Protein AF-A0A4Q2YMT8-F1 (afdb_monomer)

Structure (mmCIF, N/CA/C/O backbone):
data_AF-A0A4Q2YMT8-F1
#
_entry.id   AF-A0A4Q2YMT8-F1
#
loop_
_atom_site.group_PDB
_atom_site.id
_atom_site.type_symbol
_atom_site.label_atom_id
_atom_site.label_alt_id
_atom_site.label_comp_id
_atom_site.label_asym_id
_atom_site.label_entity_id
_atom_site.label_seq_id
_atom_site.pdbx_PDB_ins_code
_atom_site.Cartn_x
_atom_site.Cartn_y
_atom_site.Cartn_z
_atom_site.occupancy
_atom_site.B_iso_or_equiv
_atom_site.auth_seq_id
_atom_site.auth_comp_id
_atom_site.auth_asym_id
_atom_site.auth_atom_id
_atom_site.pdbx_PDB_model_num
ATOM 1 N N . PHE A 1 1 ? -7.183 21.819 27.529 1.00 68.06 1 PHE A N 1
ATOM 2 C CA . PHE A 1 1 ? -6.274 21.439 26.433 1.00 68.06 1 PHE A CA 1
ATOM 3 C C . PHE A 1 1 ? -7.128 20.734 25.403 1.00 68.06 1 PHE A C 1
ATOM 5 O O . PHE A 1 1 ? -7.821 19.805 25.797 1.00 68.06 1 PHE A O 1
ATOM 12 N N . ASP A 1 2 ? -7.158 21.225 24.166 1.00 67.06 2 ASP A N 1
ATOM 13 C CA . ASP A 1 2 ? -7.984 20.662 23.093 1.00 67.06 2 ASP A CA 1
ATOM 14 C C . ASP A 1 2 ? -7.050 20.061 22.029 1.00 67.06 2 ASP A C 1
ATOM 16 O O . ASP A 1 2 ? -6.427 20.806 21.266 1.00 67.06 2 ASP A O 1
ATOM 20 N N . PRO A 1 3 ? -6.785 18.745 22.079 1.00 81.56 3 PRO A N 1
ATOM 21 C CA . PRO A 1 3 ? -5.793 18.119 21.218 1.00 81.56 3 PRO A CA 1
ATOM 22 C C . PRO A 1 3 ? -6.277 18.043 19.766 1.00 81.56 3 PRO A C 1
ATOM 24 O O . PRO A 1 3 ? -7.334 17.488 19.475 1.00 81.56 3 PRO A O 1
ATOM 27 N N . ILE A 1 4 ? -5.444 18.515 18.837 1.00 82.38 4 ILE A N 1
ATOM 28 C CA . ILE A 1 4 ? -5.650 18.314 17.399 1.00 82.38 4 ILE A CA 1
ATOM 29 C C . ILE A 1 4 ? -5.127 16.922 17.028 1.00 82.38 4 ILE A C 1
ATOM 31 O O . ILE A 1 4 ? -3.952 16.621 17.251 1.00 82.38 4 ILE A O 1
ATOM 35 N N . LYS A 1 5 ? -5.987 16.075 16.452 1.00 80.50 5 LYS A N 1
ATOM 36 C CA . LYS A 1 5 ? -5.570 14.788 15.878 1.00 80.50 5 LYS A CA 1
ATOM 37 C C . LYS A 1 5 ? -4.867 15.026 14.541 1.00 80.50 5 LYS A C 1
ATOM 39 O O . LYS A 1 5 ? -5.353 15.795 13.716 1.00 80.50 5 LYS A O 1
ATOM 44 N N . ILE A 1 6 ? -3.721 14.378 14.348 1.00 86.94 6 ILE A N 1
ATOM 45 C CA . ILE A 1 6 ? -2.928 14.453 13.120 1.00 86.94 6 ILE A CA 1
ATOM 46 C C . ILE A 1 6 ? -2.806 13.043 12.560 1.00 86.94 6 ILE A C 1
ATOM 48 O O . ILE A 1 6 ? -2.225 12.174 13.206 1.00 86.94 6 ILE A O 1
ATOM 52 N N . ASP A 1 7 ? -3.301 12.858 11.341 1.00 89.19 7 ASP A N 1
ATOM 53 C CA . ASP A 1 7 ? -3.118 11.640 10.565 1.00 89.19 7 ASP A CA 1
ATOM 54 C C . ASP A 1 7 ? -2.069 11.851 9.474 1.00 89.19 7 ASP A C 1
ATOM 56 O O . ASP A 1 7 ? -2.013 12.899 8.824 1.00 89.19 7 ASP A O 1
ATOM 60 N N . ARG A 1 8 ? -1.224 10.839 9.263 1.00 88.94 8 ARG A N 1
ATOM 61 C CA . ARG A 1 8 ? -0.158 10.855 8.259 1.00 88.94 8 ARG A CA 1
ATOM 62 C C . ARG A 1 8 ? -0.434 9.822 7.170 1.00 88.94 8 ARG A C 1
ATOM 64 O O . ARG A 1 8 ? -0.773 8.674 7.450 1.00 88.94 8 ARG A O 1
ATOM 71 N N . ILE A 1 9 ? -0.237 10.231 5.918 1.00 89.12 9 ILE A N 1
ATOM 72 C CA . ILE A 1 9 ? -0.205 9.339 4.755 1.00 89.12 9 ILE A CA 1
ATOM 73 C C . ILE A 1 9 ? 1.261 9.213 4.339 1.00 89.12 9 ILE A C 1
ATOM 75 O O . ILE A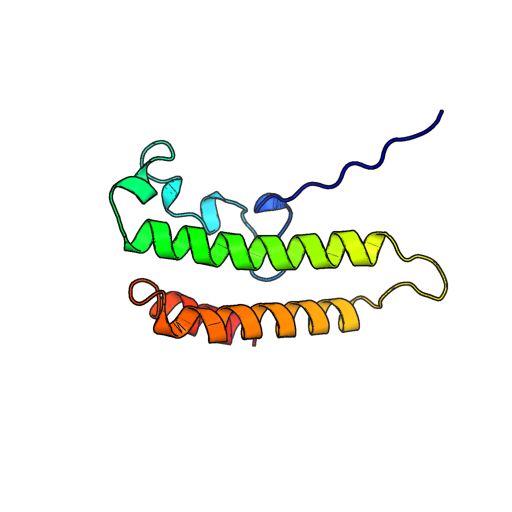 1 9 ? 1.820 10.107 3.706 1.00 89.12 9 ILE A O 1
ATOM 79 N N . SER A 1 10 ? 1.906 8.128 4.763 1.00 86.88 10 SER A N 1
ATOM 80 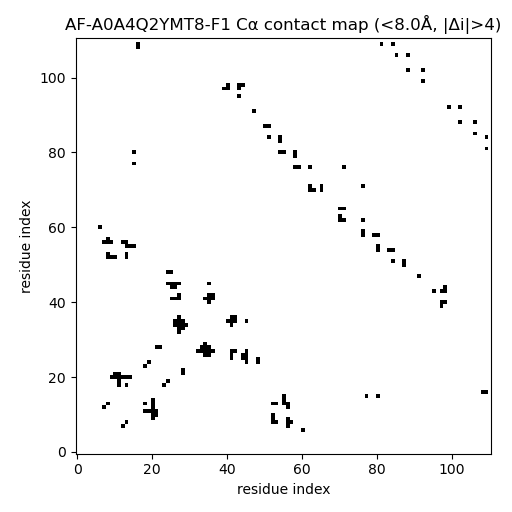C CA . SER A 1 10 ? 3.319 7.847 4.499 1.00 86.88 10 SER A CA 1
ATOM 81 C C . SER A 1 10 ? 3.528 6.349 4.272 1.00 86.88 10 SER A C 1
ATOM 83 O O . SER A 1 10 ? 2.894 5.553 4.968 1.00 86.88 10 SER A O 1
ATOM 85 N N . PRO A 1 11 ? 4.460 5.941 3.387 1.00 85.12 11 PRO A N 1
ATOM 86 C CA . PRO A 1 11 ? 4.875 4.543 3.263 1.00 85.12 11 PRO A CA 1
ATOM 87 C C . PRO A 1 11 ? 5.318 3.919 4.593 1.00 85.12 11 PRO A C 1
ATOM 89 O O . PRO A 1 11 ? 5.145 2.727 4.804 1.00 85.12 11 PRO A O 1
ATOM 92 N N . SER A 1 12 ? 5.873 4.713 5.515 1.00 86.56 12 SER A N 1
ATOM 93 C CA . SER A 1 12 ? 6.291 4.213 6.833 1.00 86.56 12 SER A CA 1
ATOM 94 C C . SER A 1 12 ? 5.122 3.790 7.729 1.00 86.56 12 SER A C 1
ATOM 96 O O . SER A 1 12 ? 5.342 3.046 8.679 1.00 86.56 12 SER A O 1
ATOM 98 N N . ASP A 1 13 ? 3.906 4.256 7.435 1.00 88.12 13 ASP A N 1
ATOM 99 C CA . ASP A 1 13 ? 2.685 3.935 8.183 1.00 88.12 13 ASP A CA 1
ATOM 100 C C . ASP A 1 13 ? 1.789 2.931 7.437 1.00 88.12 13 ASP A C 1
ATOM 102 O O . ASP A 1 13 ? 0.755 2.514 7.957 1.00 88.12 13 ASP A O 1
ATOM 106 N N . ALA A 1 14 ? 2.131 2.588 6.194 1.00 91.94 14 ALA A N 1
ATOM 107 C CA . ALA A 1 14 ? 1.334 1.739 5.316 1.00 91.94 14 ALA A CA 1
ATOM 108 C C . ALA A 1 14 ? 1.929 0.325 5.257 1.00 91.94 14 ALA A C 1
ATOM 110 O O . ALA A 1 14 ? 2.570 -0.064 4.282 1.00 91.94 14 ALA A O 1
ATOM 111 N N . THR A 1 15 ? 1.791 -0.414 6.357 1.00 92.31 15 THR A N 1
ATOM 112 C CA . THR A 1 15 ? 2.494 -1.684 6.588 1.00 92.31 15 THR A CA 1
ATOM 113 C C . THR A 1 15 ? 1.663 -2.928 6.282 1.00 92.31 15 THR A C 1
ATOM 115 O O . THR A 1 15 ? 2.118 -4.038 6.556 1.00 92.31 15 THR A O 1
ATOM 118 N N . ALA A 1 16 ? 0.455 -2.780 5.724 1.00 93.88 16 ALA A N 1
ATOM 119 C CA . ALA A 1 16 ? -0.457 -3.909 5.529 1.00 93.88 16 ALA A CA 1
ATOM 120 C C . ALA A 1 16 ? 0.041 -4.954 4.518 1.00 93.88 16 ALA A C 1
ATOM 122 O O . ALA A 1 16 ? -0.366 -6.111 4.609 1.00 93.88 16 ALA A O 1
ATOM 123 N N . ILE A 1 17 ? 0.890 -4.550 3.567 1.00 93.75 17 ILE A N 1
ATOM 124 C CA . ILE A 1 17 ? 1.489 -5.454 2.576 1.00 93.75 17 ILE A CA 1
ATOM 125 C C . ILE A 1 17 ? 2.930 -5.779 2.975 1.00 93.75 17 ILE A C 1
ATOM 127 O O . ILE A 1 17 ? 3.256 -6.936 3.205 1.00 93.75 17 ILE A O 1
ATOM 131 N N . ARG A 1 18 ? 3.780 -4.755 3.131 1.00 91.12 18 ARG A N 1
ATOM 132 C CA . ARG A 1 18 ? 5.188 -4.911 3.521 1.00 91.12 18 ARG A CA 1
ATOM 133 C C . ARG A 1 18 ? 5.624 -3.856 4.528 1.00 91.12 18 ARG A C 1
ATOM 135 O O . ARG A 1 18 ? 5.071 -2.763 4.595 1.00 91.12 18 ARG A O 1
ATOM 142 N N . THR A 1 19 ? 6.677 -4.168 5.276 1.00 84.81 19 THR A N 1
ATOM 143 C CA . THR A 1 19 ? 7.365 -3.233 6.179 1.00 84.81 19 THR A CA 1
ATOM 144 C C . THR A 1 19 ? 8.680 -2.736 5.557 1.00 84.81 19 THR A C 1
ATOM 146 O O . THR A 1 19 ? 9.130 -3.253 4.537 1.00 84.81 19 THR A O 1
ATOM 149 N N . GLY A 1 20 ? 9.298 -1.700 6.140 1.00 76.19 20 GLY A N 1
ATOM 150 C CA . GLY A 1 20 ? 10.557 -1.109 5.643 1.00 76.19 20 GLY A CA 1
ATOM 151 C C . GLY A 1 20 ? 10.412 0.269 4.981 1.00 76.19 20 GLY A C 1
ATOM 152 O O . GLY A 1 20 ? 11.411 0.894 4.624 1.00 76.19 20 GLY A O 1
ATOM 153 N N . GLY A 1 21 ? 9.181 0.781 4.876 1.00 79.44 21 GLY A N 1
ATOM 154 C CA . GLY A 1 21 ? 8.889 2.135 4.408 1.00 79.44 21 GLY A CA 1
ATOM 155 C C . GLY A 1 21 ? 9.309 2.385 2.957 1.00 79.44 21 GLY A C 1
ATOM 156 O O . GLY A 1 21 ? 9.410 1.466 2.146 1.00 79.44 21 GLY A O 1
ATOM 157 N N . ALA A 1 22 ? 9.563 3.654 2.625 1.00 73.06 22 ALA A N 1
ATOM 158 C CA . ALA A 1 22 ? 9.862 4.081 1.259 1.00 73.06 22 ALA A CA 1
ATOM 159 C C . ALA A 1 22 ? 11.055 3.335 0.639 1.00 73.06 22 ALA A C 1
ATOM 161 O O . ALA A 1 22 ? 10.975 2.929 -0.512 1.00 73.06 22 ALA A O 1
ATOM 162 N N . ALA A 1 23 ? 12.128 3.110 1.401 1.00 71.62 23 ALA A N 1
ATOM 163 C CA . ALA A 1 23 ? 13.346 2.476 0.894 1.00 71.62 23 ALA A CA 1
ATOM 164 C C . ALA A 1 23 ? 13.138 1.023 0.440 1.00 71.62 23 ALA A C 1
ATOM 166 O O . ALA A 1 23 ? 13.871 0.538 -0.414 1.00 71.62 23 ALA A O 1
ATOM 167 N N . ALA A 1 24 ? 12.1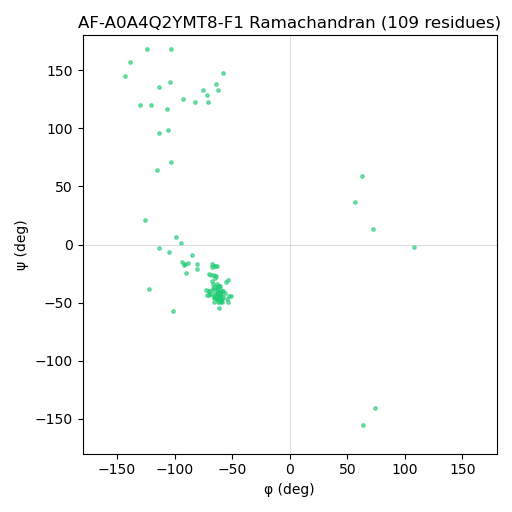50 0.332 1.008 1.00 72.31 24 ALA A N 1
ATOM 168 C CA . ALA A 1 24 ? 11.888 -1.062 0.688 1.00 72.31 24 ALA A CA 1
ATOM 169 C C . ALA A 1 24 ? 10.922 -1.234 -0.507 1.00 72.31 24 ALA A C 1
ATOM 171 O O . ALA A 1 24 ? 10.863 -2.321 -1.077 1.00 72.31 24 ALA A O 1
ATOM 172 N N . MET A 1 25 ? 10.194 -0.180 -0.907 1.00 72.62 25 MET A N 1
ATOM 173 C CA . MET A 1 25 ? 9.142 -0.248 -1.941 1.00 72.62 25 MET A CA 1
ATOM 174 C C . MET A 1 25 ? 9.372 0.687 -3.134 1.00 72.62 25 MET A C 1
ATOM 176 O O . MET A 1 25 ? 9.074 0.340 -4.280 1.00 72.62 25 MET A O 1
ATOM 180 N N . LEU A 1 26 ? 9.886 1.889 -2.874 1.00 70.56 26 LEU A N 1
ATOM 181 C CA . LEU A 1 26 ? 9.988 2.961 -3.857 1.00 70.56 26 LEU A CA 1
ATOM 182 C C . LEU A 1 26 ? 11.348 2.928 -4.543 1.00 70.56 26 LEU A C 1
ATOM 184 O O . LEU A 1 26 ? 12.394 3.012 -3.901 1.00 70.56 26 LEU A O 1
ATOM 188 N N . LYS A 1 27 ? 11.320 2.874 -5.873 1.00 68.44 27 LYS A N 1
ATOM 189 C CA . LYS A 1 27 ? 12.527 2.870 -6.711 1.00 68.44 27 LYS A CA 1
ATOM 190 C C . LYS A 1 27 ? 12.936 4.277 -7.126 1.00 68.44 27 LYS A C 1
ATOM 192 O O . LYS A 1 27 ? 14.091 4.499 -7.467 1.00 68.44 27 LYS A O 1
ATOM 197 N N . GLY A 1 28 ? 12.039 5.260 -7.036 1.00 57.56 28 GLY A N 1
ATOM 198 C CA . GLY A 1 28 ? 12.370 6.666 -7.258 1.00 57.56 28 GLY A CA 1
ATOM 199 C C . GLY A 1 28 ? 13.343 7.258 -6.240 1.00 57.56 28 GLY A C 1
ATOM 200 O O . GLY A 1 28 ? 13.970 8.264 -6.556 1.00 57.56 28 GLY A O 1
ATOM 201 N N . VAL A 1 29 ? 13.512 6.634 -5.065 1.00 56.59 29 VAL A N 1
ATOM 202 C CA . VAL A 1 29 ? 14.504 7.032 -4.046 1.00 56.59 29 VAL A CA 1
ATOM 203 C C . VAL A 1 29 ? 15.936 6.736 -4.515 1.00 56.59 29 VAL A C 1
ATOM 205 O O . VAL A 1 29 ? 16.871 7.439 -4.122 1.00 56.59 29 VAL A O 1
ATOM 208 N N . GLU A 1 30 ? 16.118 5.762 -5.414 1.00 56.88 30 GLU A N 1
ATOM 209 C CA . GLU A 1 30 ? 17.390 5.548 -6.104 1.00 56.88 30 GLU A CA 1
ATOM 210 C C . GLU A 1 30 ? 17.714 6.776 -6.979 1.00 56.88 30 GLU A C 1
ATOM 212 O O . GLU A 1 30 ? 16.836 7.345 -7.628 1.00 56.88 30 GLU A O 1
ATOM 217 N N . PHE A 1 31 ? 18.979 7.214 -6.987 1.00 54.19 31 PHE A N 1
ATOM 218 C CA . PHE A 1 31 ? 19.439 8.469 -7.613 1.00 54.19 31 PHE A CA 1
ATOM 219 C C . PHE A 1 31 ? 18.846 9.761 -7.007 1.00 54.19 31 PHE A C 1
ATOM 221 O O . PHE A 1 31 ? 18.247 10.572 -7.712 1.00 54.19 31 PHE A O 1
ATOM 228 N N . ASN A 1 32 ? 19.057 10.003 -5.707 1.00 55.81 32 ASN A N 1
ATOM 229 C CA . ASN A 1 32 ? 18.709 11.267 -5.029 1.00 55.81 32 ASN A CA 1
ATOM 230 C C . ASN A 1 32 ? 17.224 11.671 -5.148 1.00 55.81 32 ASN A C 1
ATOM 232 O O . ASN A 1 32 ? 16.919 12.857 -5.232 1.00 55.81 32 ASN A O 1
ATOM 236 N N . SER A 1 33 ? 16.294 10.711 -5.125 1.00 58.22 33 SER A N 1
ATOM 237 C CA . SER A 1 33 ? 14.848 10.950 -5.317 1.00 58.22 33 SER A CA 1
ATOM 238 C C . SER A 1 33 ? 14.420 11.297 -6.756 1.00 58.22 33 SER A C 1
ATOM 240 O O . SER A 1 33 ? 13.291 11.741 -6.966 1.00 58.22 33 SER A O 1
ATOM 242 N N . PHE A 1 34 ? 15.293 11.096 -7.756 1.00 59.59 34 PHE A N 1
ATOM 243 C CA . PHE A 1 34 ? 14.997 11.386 -9.166 1.00 59.59 34 PHE A CA 1
ATOM 244 C C . PHE A 1 34 ? 14.938 10.157 -10.084 1.00 59.59 34 PHE A C 1
ATOM 246 O O . PHE A 1 34 ? 14.610 10.310 -11.264 1.00 59.59 34 PHE A O 1
ATOM 253 N N . GLY A 1 35 ? 15.204 8.940 -9.600 1.00 59.00 35 GLY A N 1
ATOM 254 C CA . GLY A 1 35 ? 15.250 7.738 -10.447 1.00 59.00 35 GLY A CA 1
ATOM 255 C C . GLY A 1 35 ? 13.964 7.501 -11.251 1.00 59.00 35 GLY A C 1
ATOM 256 O O . GLY A 1 35 ? 14.007 7.062 -12.403 1.00 59.00 35 GLY A O 1
ATOM 257 N N . ALA A 1 36 ? 12.813 7.882 -10.692 1.00 58.53 36 ALA A N 1
ATOM 258 C CA . ALA A 1 36 ? 11.522 7.789 -11.363 1.00 58.53 36 ALA A CA 1
ATOM 259 C C . ALA A 1 36 ? 11.419 8.696 -12.609 1.00 58.53 36 ALA A C 1
ATOM 261 O O . ALA A 1 36 ? 10.755 8.338 -13.579 1.00 58.53 36 ALA A O 1
ATOM 262 N N . PHE A 1 37 ? 12.119 9.830 -12.692 1.00 62.31 37 PHE A N 1
ATOM 263 C CA . PHE A 1 37 ? 12.082 10.656 -13.910 1.00 62.31 37 PHE A CA 1
ATOM 264 C C . PHE A 1 37 ? 12.753 9.960 -15.102 1.00 62.31 37 PHE A C 1
ATOM 266 O O . PHE A 1 37 ? 12.296 10.096 -16.240 1.00 62.31 37 PHE A O 1
ATOM 273 N N . PHE A 1 38 ? 13.763 9.132 -14.841 1.00 66.75 38 PHE A N 1
ATOM 274 C CA . PHE A 1 38 ? 14.582 8.504 -15.877 1.00 66.75 38 PHE A CA 1
ATOM 275 C C . PHE A 1 38 ? 14.096 7.113 -16.299 1.00 66.75 38 PHE A C 1
ATOM 277 O O . PHE A 1 38 ? 14.477 6.631 -17.363 1.00 66.75 38 PHE A O 1
ATOM 284 N N . SER A 1 39 ? 13.211 6.481 -15.521 1.00 81.62 39 SER A N 1
ATOM 285 C CA . SER A 1 39 ? 12.705 5.136 -15.806 1.00 81.62 39 SER A CA 1
ATOM 286 C C . SER A 1 39 ? 11.184 5.069 -15.734 1.00 81.62 39 SER A C 1
ATOM 288 O O . SER A 1 39 ? 10.575 5.278 -14.685 1.00 81.62 39 SER A O 1
ATOM 290 N N . ARG A 1 40 ? 10.550 4.694 -16.854 1.00 87.62 40 ARG A N 1
ATOM 291 C CA . ARG A 1 40 ? 9.106 4.408 -16.889 1.00 87.62 40 ARG A CA 1
ATOM 292 C C . ARG A 1 40 ? 8.733 3.303 -15.897 1.00 87.62 40 ARG A C 1
ATOM 294 O O . ARG A 1 40 ? 7.723 3.432 -15.221 1.00 87.62 40 ARG A O 1
ATOM 301 N N . ALA A 1 41 ? 9.566 2.269 -15.772 1.00 88.44 41 ALA A N 1
ATOM 302 C CA . ALA A 1 41 ? 9.334 1.186 -14.819 1.00 88.44 41 ALA A CA 1
ATOM 303 C C . ALA A 1 41 ? 9.341 1.684 -13.366 1.00 88.44 41 ALA A C 1
ATOM 305 O O . ALA A 1 41 ? 8.560 1.207 -12.553 1.00 88.44 41 ALA A O 1
ATOM 306 N N . TYR A 1 42 ? 10.185 2.668 -13.043 1.00 88.44 42 TYR A N 1
ATOM 307 C CA . TYR A 1 42 ? 10.239 3.236 -11.694 1.00 88.44 42 TYR A CA 1
ATOM 308 C C . TYR A 1 42 ? 9.017 4.113 -11.410 1.00 88.44 42 TYR A C 1
ATOM 310 O O . TYR A 1 42 ? 8.454 4.010 -10.328 1.00 88.44 42 TYR A O 1
ATOM 318 N N . ARG A 1 43 ? 8.539 4.900 -12.389 1.00 90.25 43 ARG A N 1
ATOM 319 C CA . ARG A 1 43 ? 7.272 5.643 -12.232 1.00 90.25 43 ARG A CA 1
ATOM 320 C C . ARG A 1 43 ? 6.090 4.725 -12.014 1.00 90.25 43 ARG A C 1
ATOM 322 O O . ARG A 1 43 ? 5.289 4.993 -11.133 1.00 90.25 43 ARG A O 1
ATOM 329 N N . GLU A 1 44 ? 5.975 3.674 -12.823 1.00 94.69 44 GLU A N 1
ATOM 330 C CA . GLU A 1 44 ? 4.874 2.719 -12.691 1.00 94.69 44 GLU A CA 1
ATOM 331 C C . GLU A 1 44 ? 4.932 1.995 -11.335 1.00 94.69 44 GLU A C 1
ATOM 333 O O . GLU A 1 44 ? 3.898 1.847 -10.691 1.00 94.69 44 GLU A O 1
ATOM 338 N N . ASN A 1 45 ? 6.130 1.640 -10.850 1.00 94.00 45 ASN A N 1
ATOM 339 C CA . ASN A 1 45 ? 6.319 1.063 -9.514 1.00 94.00 45 ASN A CA 1
ATOM 340 C C . ASN A 1 45 ? 5.864 2.019 -8.403 1.00 94.00 45 ASN A C 1
ATOM 342 O O . ASN A 1 45 ? 5.038 1.662 -7.566 1.00 94.00 45 ASN A O 1
ATOM 346 N N . ASP A 1 46 ? 6.390 3.243 -8.404 1.00 91.50 46 ASP A N 1
ATOM 347 C CA . ASP A 1 46 ? 6.107 4.217 -7.351 1.00 91.50 46 ASP A CA 1
ATOM 348 C C . ASP A 1 46 ? 4.636 4.663 -7.380 1.00 91.50 46 ASP A C 1
ATOM 350 O O . ASP A 1 46 ? 4.034 4.877 -6.329 1.00 91.50 46 ASP A O 1
ATOM 354 N N . TYR A 1 47 ? 4.031 4.748 -8.571 1.00 94.50 47 TYR A N 1
ATOM 355 C CA . TYR A 1 47 ? 2.602 5.007 -8.743 1.00 94.50 47 TYR A CA 1
ATOM 356 C C . TYR A 1 47 ? 1.747 3.896 -8.126 1.00 94.50 47 TYR A C 1
ATOM 358 O O . TYR A 1 47 ? 0.845 4.192 -7.338 1.00 94.50 47 TYR A O 1
ATOM 366 N N . LEU A 1 48 ? 2.053 2.629 -8.432 1.00 96.94 48 LEU A N 1
ATOM 367 C CA . LEU A 1 48 ? 1.326 1.486 -7.884 1.00 96.94 48 LEU A CA 1
ATOM 368 C C . LEU A 1 48 ? 1.396 1.469 -6.351 1.00 96.94 48 LEU A C 1
ATOM 370 O O . LE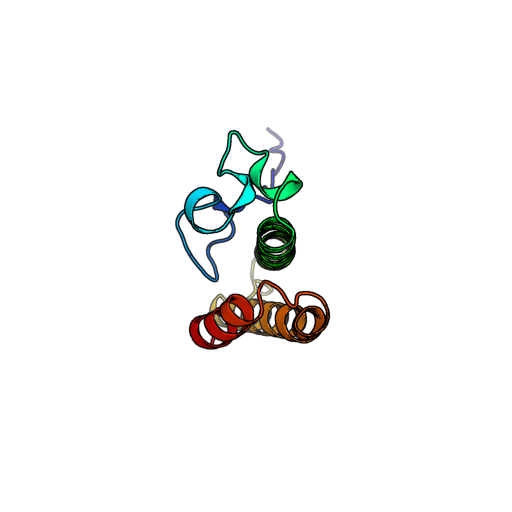U A 1 48 ? 0.361 1.417 -5.684 1.00 96.94 48 LEU A O 1
ATOM 374 N N . TRP A 1 49 ? 2.600 1.603 -5.784 1.00 95.75 49 TRP A N 1
ATOM 375 C CA . TRP A 1 49 ? 2.780 1.693 -4.333 1.00 95.75 49 TRP A CA 1
ATOM 376 C C . TRP A 1 49 ? 2.078 2.905 -3.725 1.00 95.75 49 TRP A C 1
ATOM 378 O O . TRP A 1 49 ? 1.524 2.803 -2.634 1.00 95.75 49 TRP A O 1
ATOM 388 N N . GLY A 1 50 ? 2.045 4.041 -4.425 1.00 95.00 50 GLY A N 1
ATOM 389 C CA . GLY A 1 50 ? 1.286 5.217 -4.009 1.00 95.00 50 GLY A CA 1
ATOM 390 C C . GLY A 1 50 ? -0.207 4.923 -3.845 1.00 95.00 50 GLY A C 1
ATOM 391 O O . GLY A 1 50 ? -0.787 5.284 -2.818 1.00 95.00 50 GLY A O 1
ATOM 392 N N . ARG A 1 51 ? -0.823 4.215 -4.805 1.00 97.62 51 ARG A N 1
ATOM 393 C CA . ARG A 1 51 ? -2.236 3.805 -4.709 1.00 97.62 51 ARG A CA 1
ATOM 394 C C . ARG A 1 51 ? -2.472 2.850 -3.537 1.00 97.62 51 ARG A C 1
ATOM 396 O O . ARG A 1 51 ? -3.401 3.064 -2.761 1.00 97.62 51 ARG A O 1
ATOM 403 N N . LEU A 1 52 ? -1.622 1.834 -3.389 1.00 97.62 52 LEU A N 1
ATOM 404 C CA . LEU A 1 52 ? -1.756 0.814 -2.343 1.00 97.62 52 LEU A CA 1
ATOM 405 C C . LEU A 1 52 ? -1.573 1.403 -0.936 1.00 97.62 52 LEU A C 1
ATOM 407 O O . LEU A 1 52 ? -2.435 1.218 -0.078 1.00 97.62 52 LEU A O 1
ATOM 411 N N . HIS A 1 53 ? -0.508 2.178 -0.710 1.00 96.25 53 HIS A N 1
ATOM 412 C CA . HIS A 1 53 ? -0.278 2.846 0.573 1.00 96.25 53 HIS A CA 1
ATOM 413 C C . HIS A 1 53 ? -1.372 3.870 0.892 1.00 96.25 53 HIS A C 1
ATOM 415 O O . HIS A 1 53 ? -1.779 4.003 2.046 1.00 96.25 53 HIS A O 1
ATOM 421 N N . GLY A 1 54 ? -1.862 4.586 -0.126 1.00 96.25 54 GLY A N 1
ATOM 422 C CA . GLY A 1 54 ? -2.982 5.508 0.021 1.00 96.25 54 GLY A CA 1
ATOM 423 C C . GLY A 1 54 ? -4.241 4.796 0.510 1.00 96.25 54 GLY A C 1
ATOM 424 O O . GLY A 1 54 ? -4.851 5.242 1.478 1.00 96.25 54 GLY A O 1
ATOM 425 N N . ALA A 1 55 ? -4.596 3.664 -0.102 1.00 97.81 55 ALA A N 1
ATOM 426 C CA . ALA A 1 55 ? -5.743 2.864 0.319 1.00 97.81 55 ALA A CA 1
ATOM 427 C C . ALA A 1 55 ? -5.587 2.324 1.747 1.00 97.81 55 ALA A C 1
ATOM 429 O O . ALA A 1 55 ? -6.509 2.467 2.546 1.00 97.81 55 ALA A O 1
ATOM 430 N N . ASP A 1 56 ? -4.415 1.774 2.085 1.00 97.19 56 ASP A N 1
ATOM 431 C CA . ASP A 1 56 ? -4.106 1.283 3.435 1.00 97.19 56 ASP A CA 1
ATOM 432 C C . ASP A 1 56 ? -4.358 2.375 4.487 1.00 97.19 56 ASP A C 1
ATOM 434 O O . ASP A 1 56 ? -5.099 2.193 5.458 1.00 97.19 56 ASP A O 1
ATOM 438 N N . ARG A 1 57 ? -3.811 3.568 4.227 1.00 96.44 57 ARG A N 1
ATOM 439 C CA . ARG A 1 57 ? -3.868 4.688 5.165 1.00 96.44 57 ARG A CA 1
ATOM 440 C C . ARG A 1 57 ? -5.245 5.305 5.276 1.00 96.44 57 ARG A C 1
ATOM 442 O O . ARG A 1 57 ? -5.685 5.573 6.388 1.00 96.44 57 ARG A O 1
ATOM 449 N N . LEU A 1 58 ? -5.933 5.513 4.157 1.00 96.12 58 LEU A N 1
ATOM 450 C CA . LEU A 1 58 ? -7.281 6.079 4.168 1.00 96.12 58 LEU A CA 1
ATOM 451 C C . LEU A 1 58 ? -8.265 5.169 4.907 1.00 96.12 58 LEU A C 1
ATOM 453 O O . LEU A 1 58 ? -9.068 5.667 5.694 1.00 96.12 58 LEU A O 1
ATOM 457 N N . ILE A 1 59 ? -8.171 3.852 4.705 1.00 96.56 59 ILE A N 1
ATOM 458 C CA . ILE A 1 59 ? -9.009 2.877 5.411 1.00 96.56 59 ILE A CA 1
ATOM 459 C C . ILE A 1 59 ? -8.789 2.973 6.923 1.00 96.56 59 ILE A C 1
ATOM 461 O O . ILE A 1 59 ? -9.754 3.068 7.677 1.00 96.56 59 ILE A O 1
ATOM 465 N N . ASP A 1 60 ? -7.536 3.010 7.370 1.00 95.12 60 ASP A N 1
ATOM 466 C CA . ASP A 1 60 ? -7.223 3.115 8.795 1.00 95.12 60 ASP A CA 1
ATOM 467 C C . ASP A 1 60 ? -7.648 4.446 9.419 1.00 95.12 60 ASP A C 1
ATOM 469 O O . ASP A 1 60 ? -8.125 4.459 10.551 1.00 95.12 60 ASP A O 1
ATOM 473 N N . ILE A 1 61 ? -7.492 5.565 8.703 1.00 94.12 61 ILE A N 1
ATOM 474 C CA . ILE A 1 61 ? -7.916 6.888 9.186 1.00 94.12 61 ILE A CA 1
ATOM 475 C C . ILE A 1 61 ? -9.426 6.877 9.445 1.00 94.12 61 ILE A C 1
ATOM 477 O O . ILE A 1 61 ? -9.883 7.238 10.535 1.00 94.12 61 ILE A O 1
ATOM 481 N N . VAL A 1 62 ? -10.204 6.389 8.476 1.00 93.94 62 VAL A N 1
ATOM 482 C CA . VAL A 1 62 ? -11.660 6.263 8.612 1.00 93.94 62 VAL A CA 1
ATOM 483 C C . VAL A 1 62 ? -12.023 5.298 9.741 1.00 93.94 62 VAL A C 1
ATOM 485 O O . VAL A 1 62 ? -12.838 5.649 10.592 1.00 93.94 62 VAL A O 1
ATOM 488 N N . ALA A 1 63 ? -11.390 4.125 9.810 1.00 94.38 63 ALA A N 1
ATOM 489 C CA . ALA A 1 63 ? -11.656 3.145 10.862 1.00 94.38 63 ALA A CA 1
ATOM 490 C C . ALA A 1 63 ? -11.355 3.701 12.264 1.00 94.38 63 ALA A C 1
ATOM 492 O O . ALA A 1 63 ? -12.150 3.521 13.180 1.00 94.38 63 ALA A O 1
ATOM 493 N N . SER A 1 64 ? -10.261 4.452 12.427 1.00 91.94 64 SER A N 1
ATOM 494 C CA . SER A 1 64 ? -9.883 5.067 13.709 1.00 91.94 64 SER A CA 1
ATOM 495 C C . SER A 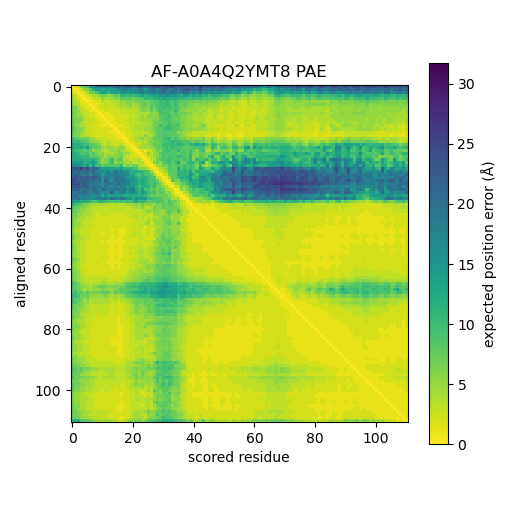1 64 ? -10.841 6.170 14.181 1.00 91.94 64 SER A C 1
ATOM 497 O O . SER A 1 64 ? -10.833 6.546 15.357 1.00 91.94 64 SER A O 1
ATOM 499 N N . SER A 1 65 ? -11.679 6.685 13.275 1.00 90.19 65 SER A N 1
ATOM 500 C CA . SER A 1 65 ? -12.702 7.687 13.583 1.00 90.19 65 SER A C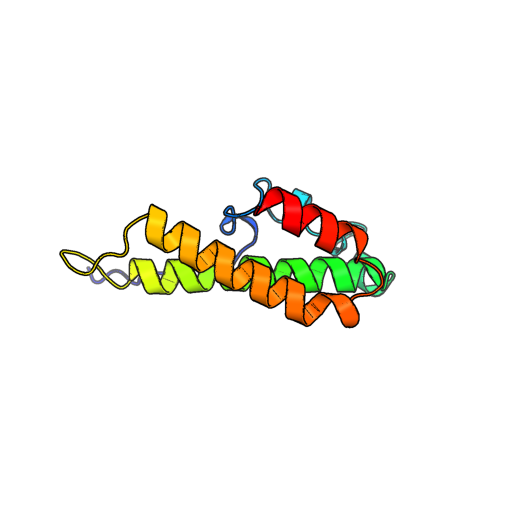A 1
ATOM 501 C C . SER A 1 65 ? -13.963 7.076 14.203 1.00 90.19 65 SER A C 1
ATOM 503 O O . SER A 1 65 ? -14.745 7.806 14.812 1.00 90.19 65 SER A O 1
ATOM 505 N N . VAL A 1 66 ? -14.159 5.757 14.088 1.00 90.62 66 VAL A N 1
ATOM 506 C CA . VAL A 1 66 ? -15.311 5.038 14.650 1.00 90.62 66 VAL A CA 1
ATOM 507 C C . VAL A 1 66 ? -14.862 4.222 15.864 1.00 90.62 66 VAL A C 1
ATOM 509 O O . VAL A 1 66 ? -14.043 3.315 15.750 1.00 90.62 66 VAL A O 1
ATOM 512 N N . THR A 1 67 ? -15.382 4.549 17.048 1.00 88.19 67 THR A N 1
ATOM 513 C CA . THR A 1 67 ? -14.975 3.931 18.322 1.00 88.19 67 THR A CA 1
ATOM 514 C C . THR A 1 67 ? -16.164 3.321 19.072 1.00 88.19 67 THR A C 1
ATOM 516 O O . THR A 1 67 ? -17.323 3.544 18.724 1.00 88.19 67 THR A O 1
ATOM 519 N N . GLY A 1 68 ? -15.883 2.534 20.116 1.00 91.44 68 GLY A N 1
ATOM 520 C CA . GLY A 1 68 ? -16.913 1.884 20.932 1.00 91.44 68 GLY A CA 1
ATOM 521 C C . GLY A 1 68 ? -17.569 0.705 20.215 1.00 91.44 68 GLY A C 1
ATOM 522 O O . GLY A 1 68 ? -16.892 -0.055 19.528 1.00 91.44 68 GLY A O 1
ATOM 523 N N . GLU A 1 69 ? -18.883 0.554 20.369 1.00 90.00 69 GLU A N 1
ATOM 524 C CA . GLU A 1 69 ? -19.653 -0.563 19.792 1.00 90.00 69 GLU A CA 1
ATOM 525 C C . GLU A 1 69 ? -19.645 -0.591 18.253 1.00 90.00 69 GLU A C 1
ATOM 527 O O . GLU A 1 69 ? -19.910 -1.633 17.663 1.00 90.00 69 GLU A O 1
ATOM 532 N N . GLY A 1 70 ? -19.314 0.529 17.600 1.00 89.69 70 GLY A N 1
ATOM 533 C CA . GLY A 1 70 ? -19.180 0.620 16.143 1.00 89.69 70 GLY A CA 1
ATOM 534 C C . GLY A 1 70 ? -17.757 0.424 15.614 1.00 89.69 70 GLY A C 1
ATOM 535 O O . GLY A 1 70 ? -17.545 0.570 14.412 1.00 89.69 70 GLY A O 1
ATOM 536 N N . ALA A 1 71 ? -16.770 0.164 16.480 1.00 94.50 71 ALA A N 1
ATOM 537 C CA . ALA A 1 71 ? -15.383 0.009 16.053 1.00 94.50 71 ALA A CA 1
ATOM 538 C C . ALA A 1 71 ? -15.228 -1.191 15.108 1.00 94.50 71 ALA A C 1
ATOM 540 O O . ALA A 1 71 ? -15.707 -2.286 15.399 1.00 94.50 71 ALA A O 1
ATOM 541 N N . VAL A 1 72 ? -14.521 -0.985 13.995 1.00 94.31 72 VAL A N 1
ATOM 542 C CA . VAL A 1 72 ? -14.291 -2.039 13.000 1.00 94.31 72 VAL A CA 1
ATOM 543 C C . VAL A 1 72 ? -13.321 -3.081 13.576 1.00 94.31 72 VAL A C 1
ATOM 545 O O . VAL A 1 72 ? -12.197 -2.718 13.944 1.00 94.31 72 VAL A O 1
ATOM 548 N N . PRO A 1 73 ? -13.706 -4.368 13.645 1.00 95.50 73 PRO A N 1
ATOM 549 C CA . PRO A 1 73 ? -12.813 -5.442 14.065 1.00 95.50 73 PRO A CA 1
ATOM 550 C C . PRO A 1 73 ? -11.562 -5.541 13.182 1.00 95.50 73 PRO A C 1
ATOM 552 O O . PRO A 1 73 ? -11.597 -5.278 11.980 1.00 95.50 73 PRO A O 1
ATOM 555 N N . ALA A 1 74 ? -10.430 -5.941 13.765 1.00 93.62 74 ALA A N 1
ATOM 556 C CA . ALA A 1 74 ? -9.148 -5.965 13.055 1.00 93.62 74 ALA A CA 1
ATOM 557 C C . ALA A 1 74 ? -9.129 -6.942 11.860 1.00 93.62 74 ALA A C 1
ATOM 559 O O . ALA A 1 74 ? -8.478 -6.685 10.846 1.00 93.62 74 ALA A O 1
ATOM 560 N N . ASP A 1 75 ? -9.842 -8.060 11.965 1.00 96.19 75 ASP A N 1
ATOM 561 C CA . ASP A 1 75 ? -10.024 -9.054 10.906 1.00 96.19 75 ASP A CA 1
ATOM 562 C C . ASP A 1 75 ? -10.915 -8.537 9.767 1.00 96.19 75 ASP A C 1
ATOM 564 O O . ASP A 1 75 ? -10.597 -8.732 8.587 1.00 96.19 75 ASP A O 1
ATOM 568 N N . GLU A 1 76 ? -11.978 -7.804 10.101 1.00 96.38 76 GLU A N 1
ATOM 569 C CA . GLU A 1 76 ? -12.807 -7.116 9.113 1.00 96.38 76 GLU A CA 1
ATOM 570 C C . GLU A 1 76 ? -12.003 -6.026 8.394 1.00 96.38 76 GLU A C 1
ATOM 572 O O . GLU A 1 76 ? -11.999 -5.962 7.163 1.00 96.38 76 GLU A O 1
ATOM 577 N N . LEU A 1 77 ? -11.223 -5.234 9.134 1.00 96.50 77 LEU A N 1
ATOM 578 C CA . LEU A 1 77 ? -10.354 -4.202 8.574 1.00 96.50 77 LEU A CA 1
ATOM 579 C C . LEU A 1 77 ? -9.317 -4.795 7.609 1.00 96.50 77 LEU A C 1
ATOM 581 O O . LEU A 1 77 ? -9.117 -4.279 6.507 1.00 96.50 77 LEU A O 1
ATOM 585 N N . LYS A 1 78 ? -8.704 -5.927 7.977 1.00 96.88 78 LYS A N 1
ATOM 586 C CA . LYS A 1 78 ? -7.794 -6.673 7.096 1.00 96.88 78 LYS A CA 1
ATOM 587 C C . LYS A 1 78 ? -8.501 -7.136 5.820 1.00 96.88 78 LYS A C 1
ATOM 589 O O . LYS A 1 78 ? -7.937 -7.028 4.731 1.00 96.88 78 LYS A O 1
ATOM 594 N N . THR A 1 79 ? -9.739 -7.610 5.938 1.00 97.88 79 THR A N 1
ATOM 595 C CA . THR A 1 79 ? -10.561 -8.040 4.796 1.00 97.88 79 THR A CA 1
ATOM 596 C C . THR A 1 79 ? -10.890 -6.872 3.864 1.00 97.88 79 THR A C 1
ATOM 598 O O . THR A 1 79 ? -10.789 -7.008 2.643 1.00 97.88 79 THR A O 1
ATOM 601 N N . LEU A 1 80 ? -11.233 -5.707 4.418 1.00 98.00 80 LEU A N 1
ATOM 602 C CA . LEU A 1 80 ? -11.494 -4.488 3.652 1.00 98.00 80 LEU A CA 1
ATOM 603 C C . LEU A 1 80 ? -10.251 -4.024 2.886 1.00 98.00 80 LEU A C 1
ATOM 605 O O . LEU A 1 80 ? -10.336 -3.781 1.681 1.00 98.00 80 LEU A O 1
ATOM 609 N N . LYS A 1 81 ? -9.091 -3.978 3.549 1.00 98.31 81 LYS A N 1
ATOM 610 C CA . LYS A 1 81 ? -7.812 -3.625 2.913 1.00 98.31 81 LYS A CA 1
ATOM 611 C C . LYS A 1 81 ? -7.458 -4.579 1.781 1.00 98.31 81 LYS A C 1
ATOM 613 O O . LYS A 1 81 ? -7.196 -4.135 0.670 1.00 98.31 81 LYS A O 1
ATOM 618 N N . ARG A 1 82 ? -7.543 -5.890 2.026 1.00 98.44 82 ARG A N 1
ATOM 619 C CA . ARG A 1 82 ? -7.300 -6.924 1.009 1.00 98.44 82 ARG A CA 1
ATOM 620 C C . ARG A 1 82 ? -8.174 -6.723 -0.230 1.00 98.44 82 ARG A C 1
ATOM 622 O O . ARG A 1 82 ? -7.666 -6.755 -1.346 1.00 98.44 82 ARG A O 1
ATOM 629 N N . ARG A 1 83 ? -9.476 -6.479 -0.045 1.00 98.62 83 ARG A N 1
ATOM 630 C CA . ARG A 1 83 ? -10.404 -6.199 -1.155 1.00 98.62 83 ARG A CA 1
ATOM 631 C C . ARG A 1 83 ? -10.012 -4.938 -1.923 1.00 98.62 83 ARG A C 1
ATOM 633 O O . ARG A 1 83 ? -10.022 -4.958 -3.149 1.00 98.62 83 ARG A O 1
ATOM 640 N N . ALA A 1 84 ? -9.665 -3.865 -1.215 1.00 98.62 84 ALA A N 1
ATOM 641 C CA . ALA A 1 84 ? -9.237 -2.616 -1.837 1.00 98.62 84 ALA A CA 1
ATOM 642 C C . ALA A 1 84 ? -7.944 -2.794 -2.648 1.00 98.62 84 ALA A C 1
ATOM 644 O O . ALA A 1 84 ? -7.849 -2.287 -3.763 1.00 98.62 84 ALA A O 1
ATOM 645 N N . PHE A 1 85 ? -6.973 -3.547 -2.127 1.00 98.69 85 PHE A N 1
ATOM 646 C CA . PHE A 1 85 ? -5.721 -3.796 -2.834 1.00 98.69 85 PHE A CA 1
ATOM 647 C C . PHE A 1 85 ? -5.930 -4.620 -4.101 1.00 98.69 85 PHE A C 1
ATOM 649 O O . PHE A 1 85 ? -5.429 -4.225 -5.146 1.00 98.69 85 PHE A O 1
ATOM 656 N N . HIS A 1 86 ? -6.716 -5.701 -4.052 1.00 98.69 86 HIS A N 1
ATOM 657 C CA . HIS A 1 86 ? -7.033 -6.467 -5.264 1.00 98.69 86 HIS A CA 1
ATOM 658 C C . HIS A 1 86 ? -7.764 -5.627 -6.305 1.00 98.69 86 HIS A C 1
ATOM 660 O O . HIS A 1 86 ? -7.384 -5.670 -7.467 1.00 98.69 86 HIS A O 1
ATOM 666 N N . ALA A 1 87 ? -8.719 -4.789 -5.895 1.00 98.81 87 ALA A N 1
ATOM 667 C CA . ALA A 1 87 ? -9.398 -3.883 -6.821 1.00 98.81 87 ALA A CA 1
ATOM 668 C C . ALA A 1 87 ? -8.427 -2.899 -7.505 1.00 98.81 87 ALA A C 1
ATOM 670 O O . ALA A 1 87 ? -8.569 -2.620 -8.692 1.00 98.81 87 ALA A O 1
ATOM 671 N N . ILE A 1 88 ? -7.423 -2.396 -6.777 1.00 98.69 88 ILE A N 1
ATOM 672 C CA . ILE A 1 88 ? -6.359 -1.559 -7.351 1.00 98.69 88 ILE A CA 1
ATOM 673 C C . ILE A 1 88 ? -5.501 -2.368 -8.329 1.00 98.69 88 ILE A C 1
ATOM 675 O O . ILE A 1 88 ? -5.225 -1.889 -9.424 1.00 98.69 88 ILE A O 1
ATOM 679 N N . LEU A 1 89 ? -5.085 -3.582 -7.959 1.00 98.62 89 LEU A N 1
ATOM 680 C CA . LEU A 1 89 ? -4.266 -4.438 -8.823 1.00 98.62 89 LEU A CA 1
ATOM 681 C C . LEU A 1 89 ? -5.007 -4.812 -10.115 1.00 98.62 89 LEU A C 1
ATOM 683 O O . LEU A 1 89 ? -4.412 -4.734 -11.185 1.00 98.62 89 LEU A O 1
ATOM 687 N N . ASP A 1 90 ? -6.298 -5.142 -10.021 1.00 98.44 90 ASP A N 1
ATOM 688 C CA . ASP A 1 90 ? -7.169 -5.427 -11.167 1.00 98.44 90 ASP A CA 1
ATOM 689 C C . ASP A 1 90 ? -7.288 -4.220 -12.105 1.00 98.44 90 ASP A C 1
ATOM 691 O O . ASP A 1 90 ? -7.206 -4.364 -13.322 1.00 98.44 90 ASP A O 1
ATOM 695 N N . GLU A 1 91 ? -7.462 -3.017 -11.551 1.00 98.44 91 GLU A N 1
ATOM 696 C CA . GLU A 1 91 ? -7.573 -1.794 -12.349 1.00 98.44 91 GLU A CA 1
ATOM 697 C C . GLU A 1 91 ? -6.264 -1.446 -13.079 1.00 98.44 91 GLU A C 1
ATOM 699 O O . GLU A 1 91 ? -6.289 -0.936 -14.204 1.00 98.44 91 GLU A O 1
ATOM 704 N N . GLU A 1 92 ? -5.121 -1.684 -12.435 1.00 98.00 92 GLU A N 1
ATOM 705 C CA . GLU A 1 92 ? -3.820 -1.233 -12.928 1.00 98.00 92 GLU A CA 1
ATOM 706 C C . GLU A 1 92 ? -3.085 -2.237 -13.818 1.00 98.00 92 GLU A C 1
ATOM 708 O O . GLU A 1 92 ? -2.171 -1.843 -14.545 1.00 98.00 92 GLU A O 1
ATOM 713 N N . GLU A 1 93 ? -3.471 -3.514 -13.806 1.00 96.44 93 GLU A N 1
ATOM 714 C CA . GLU A 1 93 ? -2.753 -4.590 -14.501 1.00 96.44 93 GLU A CA 1
ATOM 715 C C . GLU A 1 93 ? -2.496 -4.298 -15.987 1.00 96.44 93 GLU A C 1
ATOM 717 O O . GLU A 1 93 ? -1.381 -4.484 -16.480 1.00 96.44 93 GLU A O 1
ATOM 722 N N . GLU A 1 94 ? -3.498 -3.785 -16.701 1.00 95.88 94 GLU A N 1
ATOM 723 C CA . GLU A 1 94 ? -3.370 -3.446 -18.124 1.00 95.88 94 GLU A CA 1
ATOM 724 C C . GLU A 1 94 ? -2.680 -2.091 -18.360 1.00 95.88 94 GLU A C 1
ATOM 726 O O . GLU A 1 94 ? -2.148 -1.829 -19.443 1.00 95.88 94 GLU A 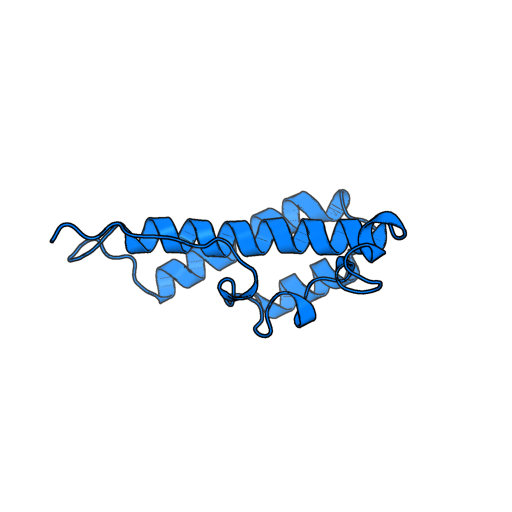O 1
ATOM 731 N N . ARG A 1 95 ? -2.672 -1.215 -17.349 1.00 96.38 95 ARG A N 1
ATOM 732 C CA . ARG A 1 95 ? -2.179 0.168 -17.442 1.00 96.38 95 ARG A CA 1
ATOM 733 C C . ARG A 1 95 ? -0.696 0.294 -17.105 1.00 96.38 95 ARG A C 1
ATOM 735 O O . ARG A 1 95 ? -0.046 1.223 -17.593 1.00 96.38 95 ARG A O 1
ATOM 742 N N . LEU A 1 96 ? -0.154 -0.639 -16.318 1.00 96.75 96 LEU A N 1
ATOM 743 C CA . LEU A 1 96 ? 1.217 -0.611 -15.800 1.00 96.75 96 LEU A CA 1
ATOM 744 C C . LEU A 1 96 ? 2.085 -1.772 -16.342 1.00 96.75 96 LEU A C 1
ATOM 746 O O . LEU A 1 96 ? 2.565 -2.627 -15.586 1.00 96.75 96 LEU A O 1
ATOM 750 N N . PRO A 1 97 ? 2.341 -1.831 -17.666 1.00 95.25 97 PRO A N 1
ATOM 751 C CA . PRO A 1 97 ? 2.985 -2.980 -18.306 1.00 95.25 97 PRO A CA 1
ATOM 752 C C . PRO A 1 97 ? 4.439 -3.213 -17.872 1.00 95.25 97 PRO A C 1
ATOM 754 O O . PRO A 1 97 ? 4.978 -4.296 -18.096 1.00 95.25 97 PRO A O 1
ATOM 757 N N . LYS A 1 98 ? 5.124 -2.220 -17.292 1.00 95.69 98 LYS A N 1
ATOM 758 C CA . LYS A 1 98 ? 6.517 -2.351 -16.835 1.00 95.69 98 LYS A CA 1
ATOM 759 C C . LYS A 1 98 ? 6.641 -2.950 -15.439 1.00 95.69 98 LYS A C 1
ATOM 761 O O . LYS A 1 98 ? 7.757 -3.285 -15.050 1.00 95.69 98 LYS A O 1
ATOM 766 N N . VAL A 1 99 ? 5.536 -3.112 -14.714 1.00 96.06 99 VAL A N 1
ATOM 767 C CA . VAL A 1 99 ? 5.517 -3.679 -13.357 1.00 96.06 99 VAL A CA 1
ATOM 768 C C . VAL A 1 99 ? 4.560 -4.862 -13.218 1.00 96.06 99 VAL A C 1
ATOM 770 O O . VAL A 1 99 ? 4.215 -5.234 -12.104 1.00 96.06 99 VAL A O 1
ATOM 773 N N . LYS A 1 100 ? 4.194 -5.522 -14.326 1.00 96.25 100 LYS A N 1
ATOM 774 C CA . LYS A 1 100 ? 3.341 -6.722 -14.298 1.00 96.25 100 LYS A CA 1
ATOM 775 C C . LYS A 1 100 ? 3.850 -7.794 -13.324 1.00 96.25 100 LYS A C 1
ATOM 777 O O . LYS A 1 100 ? 3.079 -8.294 -12.520 1.00 96.25 100 LYS A O 1
ATOM 782 N N . ALA A 1 101 ? 5.156 -8.065 -13.327 1.00 96.25 101 ALA A N 1
ATOM 783 C CA . ALA A 1 101 ? 5.754 -9.035 -12.407 1.00 96.25 101 ALA A CA 1
ATOM 784 C C . ALA A 1 101 ? 5.560 -8.659 -10.925 1.00 96.25 101 ALA A C 1
ATOM 786 O O . ALA A 1 101 ? 5.345 -9.536 -10.098 1.00 96.25 101 ALA A O 1
ATOM 787 N N . LEU A 1 102 ? 5.599 -7.362 -10.597 1.00 96.06 102 LEU A N 1
ATOM 788 C CA . LEU A 1 102 ? 5.318 -6.885 -9.243 1.00 96.06 102 LEU A CA 1
ATOM 789 C C . LEU A 1 102 ? 3.831 -7.041 -8.902 1.00 96.06 102 LEU A C 1
ATOM 791 O O . LEU A 1 102 ? 3.509 -7.422 -7.787 1.00 96.06 102 LEU A O 1
ATOM 795 N N . ILE A 1 103 ? 2.924 -6.767 -9.843 1.00 98.06 103 ILE A N 1
ATOM 796 C CA . ILE A 1 103 ? 1.484 -6.990 -9.639 1.00 98.06 103 ILE A CA 1
ATOM 797 C C . ILE A 1 103 ? 1.220 -8.466 -9.324 1.00 98.06 103 ILE A C 1
ATOM 799 O O . ILE A 1 103 ? 0.541 -8.764 -8.344 1.00 98.06 103 ILE A O 1
ATOM 803 N N . ASP A 1 104 ? 1.805 -9.377 -10.102 1.00 97.81 104 ASP A N 1
ATOM 804 C CA . ASP A 1 104 ? 1.664 -10.820 -9.893 1.00 97.81 104 ASP A CA 1
ATOM 805 C C . ASP A 1 104 ? 2.214 -11.246 -8.515 1.00 97.81 104 ASP A C 1
ATOM 807 O O . ASP A 1 104 ? 1.563 -11.996 -7.787 1.00 97.81 104 ASP A O 1
ATOM 811 N N . GLU A 1 105 ? 3.374 -10.716 -8.114 1.00 97.56 105 GLU A N 1
ATOM 812 C CA . GLU A 1 105 ? 3.975 -10.935 -6.790 1.00 97.56 105 GLU A CA 1
ATOM 813 C C . GLU A 1 105 ? 3.065 -10.439 -5.652 1.00 97.56 105 GLU A C 1
ATOM 815 O O . GLU A 1 105 ? 2.806 -11.169 -4.693 1.00 97.56 105 GLU A O 1
ATOM 820 N N . LEU A 1 106 ? 2.524 -9.224 -5.778 1.00 97.75 106 LEU A N 1
ATOM 821 C CA . LEU A 1 106 ? 1.651 -8.620 -4.772 1.00 97.75 106 LEU A CA 1
ATOM 822 C C . LEU A 1 106 ? 0.334 -9.381 -4.617 1.00 97.75 106 LEU A C 1
ATOM 824 O O . LEU A 1 106 ? -0.147 -9.524 -3.494 1.00 97.75 106 LEU A O 1
ATOM 828 N N . ARG A 1 107 ? -0.237 -9.914 -5.705 1.00 98.00 107 ARG A N 1
ATOM 829 C CA . ARG A 1 107 ? -1.441 -10.760 -5.626 1.00 98.00 107 ARG A CA 1
ATOM 830 C C . ARG A 1 107 ? -1.205 -11.991 -4.751 1.00 98.00 107 ARG A C 1
ATOM 832 O O . ARG A 1 107 ? -2.086 -12.353 -3.977 1.00 98.00 107 ARG A O 1
ATOM 839 N N . VAL A 1 108 ? -0.028 -12.613 -4.849 1.00 97.50 108 VAL A N 1
ATOM 840 C CA . VAL A 1 108 ? 0.338 -13.778 -4.027 1.00 97.50 108 VAL A CA 1
ATOM 841 C C . VAL A 1 108 ? 0.554 -13.380 -2.568 1.00 97.50 108 VAL A C 1
ATOM 843 O O . VAL A 1 108 ? 0.084 -14.070 -1.669 1.00 97.50 108 VAL A O 1
ATOM 846 N N . GLU A 1 109 ? 1.249 -12.272 -2.324 1.00 95.81 109 GLU A N 1
ATOM 847 C CA . GLU A 1 109 ? 1.593 -11.817 -0.973 1.00 95.81 109 GLU A CA 1
ATOM 848 C C . GLU A 1 109 ? 0.378 -11.355 -0.160 1.00 95.81 109 GLU A C 1
ATOM 850 O O . GLU A 1 109 ? 0.235 -11.697 1.014 1.00 95.81 109 GLU A O 1
ATOM 855 N N . ILE A 1 110 ? -0.526 -10.610 -0.794 1.00 96.62 110 ILE A N 1
ATOM 856 C CA . ILE A 1 110 ? -1.797 -10.180 -0.195 1.00 96.62 110 ILE A CA 1
ATOM 857 C C . ILE A 1 110 ? -2.725 -11.390 0.019 1.00 96.62 110 ILE A C 1
ATOM 859 O O . ILE A 1 110 ? -3.573 -11.399 0.929 1.00 96.62 110 ILE A O 1
ATOM 863 N N . GLY A 1 111 ? -2.517 -12.418 -0.812 1.00 92.94 111 GLY A N 1
ATOM 864 C CA . GLY A 1 111 ? -3.337 -13.609 -0.957 1.00 92.94 111 GLY A CA 1
ATOM 865 C C . GLY A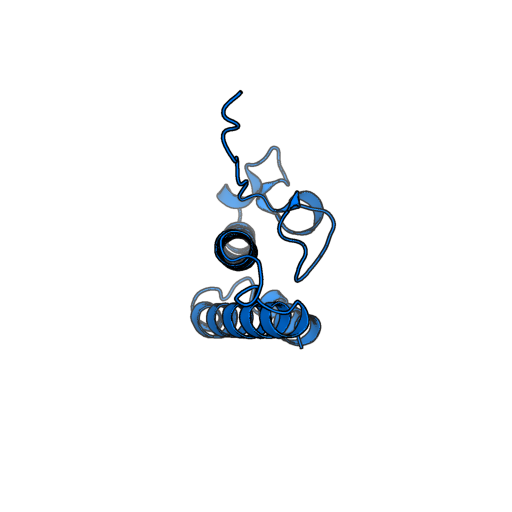 1 111 ? -4.645 -13.306 -1.646 1.00 92.94 111 GLY A C 1
ATOM 866 O O . GLY A 1 111 ? -5.173 -12.187 -1.472 1.00 92.94 111 GLY A O 1
#

pLDDT: mean 88.41, std 12.45, range [54.19, 98.81]

Secondary structure (DSSP, 8-state):
--PPP-----GGG--SS-SSHHHHH-STTTTTT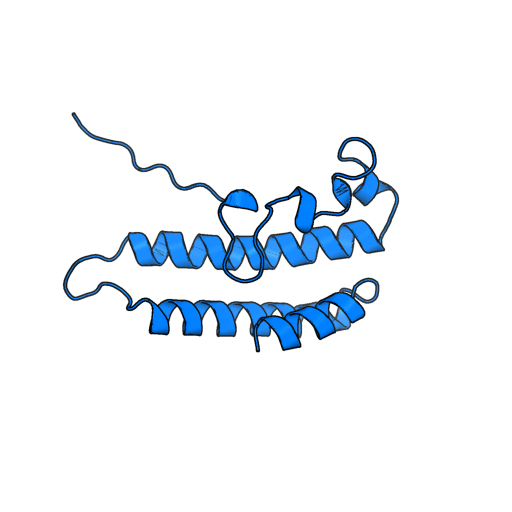THHHH-HHHHHHHHHHHHHHHHHHHHHHHHHT--GGGPPPHHHHHHHHHHHHHHHHHHHTTT-TTSHHHHHHHHHHH-

Solvent-accessible surface area (backbone atoms only — not comparable to full-atom values): 6481 Å² total; per-residue (Å²): 138,85,84,81,86,82,86,77,87,47,49,76,72,25,52,89,83,52,74,70,27,52,82,68,70,36,51,23,57,45,71,89,61,46,33,27,82,80,27,71,46,27,39,44,40,38,50,53,51,48,55,48,33,47,52,48,32,53,51,50,56,58,43,72,72,39,63,75,97,68,39,69,51,71,68,58,50,50,51,52,46,50,52,53,46,51,53,51,49,66,68,38,54,85,75,34,75,72,36,45,70,56,50,58,50,47,50,61,74,70,94

Foldseek 3Di:
DDDDDDADQFQCPQPLQHHDGCVVQQPCPPPVNHVVVVDLLRVLRVVLSSQLSNLSRVLVVVQVVDDDPRRQDPVNSLVSSLVSSVVSLVVCCVVRVSCNVVSVVSNVRSD

Mean predicted aligned error: 5.6 Å

Radius of gyration: 15.7 Å; Cα contacts (8 Å, |Δi|>4): 100; chains: 1; bounding box: 39×35×45 Å

Sequence (111 aa):
FDPIKIDRISPSDATAIRTGGAAAMLKGVEFNSFGAFFSRAYRENDYLWGRLHGADRLIDIVASSVTGEGAVPADELKTLKRRAFHAILDEEEERLPKVKALIDELRVEIG